Protein AF-A0A396H4X4-F1 (afdb_monomer_lite)

InterPro domains:
  IPR003377 Cornichon [PF03311] (5-85)
  IPR003377 Cornichon [SM01398] (4-99)

Foldseek 3Di:
DVVVVLVVLLVVLVVVLVVLVVVLVVLVVCVVVVVDDPVVSVVVNVVSLVVSLVSLVVSLVSCVVVVVVVVNVVSVVVNVVSVVVVVVVVVPVPDDPPDD

pLDDT: mean 80.66, std 13.74, range [37.81, 95.56]

Radius of gyration: 16.95 Å; chains: 1; bounding box: 36×23×54 Å

Secondary structure (DSSP, 8-state):
-HHHHHHHHHHHHHHHHHHHHHHHHHHHHHHHTT-S-HHHHHHHHHHHHHHHHHHHHHHHHHHHHTT-HHHHHHHHHHHHHHHHHHHHHGGGTTS-SS--

Sequence (100 aa):
MAEVLYWISTFVLILTLLVLLGYQLILLVDLEFDYINPYDSTSRVNYVILPEFLIMAIFCFLNLIAGHWFIFLIALPCLYYNVSMSLFVLPHSGYSSTVA

Structure (mmCIF, N/CA/C/O backbone):
data_AF-A0A396H4X4-F1
#
_entry.id   AF-A0A396H4X4-F1
#
loop_
_atom_site.group_PDB
_atom_site.id
_atom_site.type_symbol
_atom_site.label_atom_id
_atom_site.label_alt_id
_atom_site.label_comp_id
_atom_site.label_asym_id
_atom_site.label_entity_id
_atom_site.label_seq_id
_atom_site.pdbx_PDB_ins_code
_atom_site.Cartn_x
_atom_site.Cartn_y
_atom_site.Cartn_z
_atom_site.occupancy
_atom_site.B_iso_or_equiv
_atom_site.auth_seq_id
_atom_site.auth_comp_id
_atom_site.auth_asym_id
_atom_site.auth_atom_id
_atom_site.pdbx_PDB_model_num
ATOM 1 N N . MET A 1 1 ? -9.967 -4.973 24.324 1.00 75.38 1 MET A N 1
ATOM 2 C CA . MET A 1 1 ? -9.457 -6.134 23.552 1.00 75.38 1 MET A CA 1
ATOM 3 C C . MET A 1 1 ? -9.565 -5.896 22.046 1.00 75.38 1 MET A C 1
ATOM 5 O O . MET A 1 1 ? -8.527 -5.855 21.404 1.00 75.38 1 MET A O 1
ATOM 9 N N . ALA A 1 2 ? -10.763 -5.670 21.485 1.00 82.75 2 ALA A N 1
ATOM 10 C CA . ALA A 1 2 ? -10.951 -5.443 20.040 1.00 82.75 2 ALA A CA 1
ATOM 11 C C . ALA A 1 2 ? -10.190 -4.222 19.482 1.00 82.75 2 ALA A C 1
ATOM 13 O O . ALA A 1 2 ? -9.608 -4.300 18.408 1.00 82.75 2 ALA A O 1
ATOM 14 N N . GLU A 1 3 ? -10.123 -3.128 20.241 1.00 86.44 3 GLU A N 1
ATOM 15 C CA . GLU A 1 3 ? -9.381 -1.920 19.853 1.00 86.44 3 GLU A CA 1
ATOM 16 C C . GLU A 1 3 ? -7.875 -2.176 19.665 1.00 86.44 3 GLU A C 1
ATOM 18 O O . GLU A 1 3 ? -7.277 -1.732 18.692 1.00 86.44 3 GLU A O 1
ATOM 23 N N . VAL A 1 4 ? -7.259 -2.958 20.556 1.00 89.75 4 VAL A N 1
ATOM 24 C CA . VAL A 1 4 ? -5.830 -3.302 20.459 1.00 89.75 4 VAL A CA 1
ATOM 25 C C . VAL A 1 4 ? -5.561 -4.150 19.213 1.00 89.75 4 VAL A C 1
ATOM 27 O O . VAL A 1 4 ? -4.583 -3.917 18.508 1.00 89.75 4 VAL A O 1
ATOM 30 N N . LEU A 1 5 ? -6.452 -5.099 18.901 1.00 88.38 5 LEU A N 1
ATOM 31 C CA . LEU A 1 5 ? -6.360 -5.902 17.678 1.00 88.38 5 LEU A CA 1
ATOM 32 C C . LEU A 1 5 ? -6.501 -5.038 16.419 1.00 88.38 5 LEU A C 1
ATOM 34 O O . LEU A 1 5 ? -5.768 -5.254 15.457 1.00 88.38 5 LEU A O 1
ATOM 38 N N . TYR A 1 6 ? -7.387 -4.037 16.441 1.00 89.06 6 TYR A N 1
ATOM 39 C CA . TYR A 1 6 ? -7.526 -3.071 15.354 1.00 89.06 6 TYR A CA 1
ATOM 40 C C . TYR A 1 6 ? -6.217 -2.311 15.107 1.00 89.06 6 TYR A C 1
ATOM 42 O O . TYR A 1 6 ? -5.712 -2.341 13.986 1.00 89.06 6 TYR A O 1
ATOM 50 N N . TRP A 1 7 ? -5.621 -1.715 16.142 1.00 90.19 7 TRP A N 1
ATOM 51 C CA . TRP A 1 7 ? -4.355 -0.981 16.019 1.00 90.19 7 TRP A CA 1
ATOM 52 C C . TRP A 1 7 ? -3.198 -1.849 15.516 1.00 90.19 7 TRP A C 1
ATOM 54 O O . TRP A 1 7 ? -2.416 -1.417 14.672 1.00 90.19 7 TRP A O 1
ATOM 64 N N . ILE A 1 8 ? -3.100 -3.093 15.992 1.00 93.06 8 ILE A N 1
ATOM 65 C CA . ILE A 1 8 ? -2.087 -4.036 15.503 1.00 93.06 8 ILE A CA 1
ATOM 66 C C . ILE A 1 8 ? -2.343 -4.373 14.028 1.00 93.06 8 ILE A C 1
ATOM 68 O O . ILE A 1 8 ? -1.409 -4.379 13.228 1.00 93.06 8 ILE A O 1
ATOM 72 N N . SER A 1 9 ? -3.600 -4.616 13.644 1.00 89.50 9 SER A N 1
ATOM 73 C CA . SER A 1 9 ? -3.950 -4.944 12.259 1.00 89.50 9 SER A CA 1
ATOM 74 C C . SER A 1 9 ? -3.643 -3.798 11.292 1.00 89.50 9 SER A C 1
ATOM 76 O O . SER A 1 9 ? -3.040 -4.028 10.246 1.00 89.50 9 SER A O 1
ATOM 78 N N . THR A 1 10 ? -3.976 -2.556 11.652 1.00 89.56 10 THR A N 1
ATOM 79 C CA . THR A 1 10 ? -3.705 -1.379 10.819 1.00 89.56 10 THR A CA 1
ATOM 80 C C . THR A 1 10 ? -2.212 -1.115 10.696 1.00 89.56 10 THR A C 1
ATOM 82 O O . THR A 1 10 ? -1.743 -0.826 9.599 1.00 89.56 10 THR A O 1
ATOM 85 N N . PHE A 1 11 ? -1.445 -1.298 11.772 1.00 92.81 11 PHE A N 1
ATOM 86 C CA . PHE A 1 11 ? 0.011 -1.182 11.738 1.00 92.81 11 PHE A CA 1
ATOM 87 C C . PHE A 1 11 ? 0.656 -2.172 10.756 1.00 92.81 11 PHE A C 1
ATOM 89 O O . PHE A 1 11 ? 1.472 -1.775 9.923 1.00 92.81 11 PHE A O 1
ATOM 96 N N . VAL A 1 12 ? 0.256 -3.447 10.797 1.00 95.00 12 VAL A N 1
ATOM 97 C CA . VAL A 1 12 ? 0.773 -4.478 9.879 1.00 95.00 12 VAL A CA 1
ATOM 98 C C . VAL A 1 12 ? 0.387 -4.182 8.426 1.00 95.00 12 VAL A C 1
ATOM 100 O O . VAL A 1 12 ? 1.212 -4.344 7.525 1.00 95.00 12 VAL A O 1
ATOM 103 N N . LEU A 1 13 ? -0.838 -3.708 8.180 1.00 91.75 13 LEU A N 1
ATOM 104 C CA . LEU A 1 13 ? -1.291 -3.336 6.836 1.00 91.75 13 LEU A CA 1
ATOM 105 C C . LEU A 1 13 ? -0.487 -2.163 6.268 1.00 91.75 13 LEU A C 1
ATOM 107 O O . LEU A 1 13 ? -0.035 -2.235 5.128 1.00 91.75 13 LEU A O 1
ATOM 111 N N . ILE A 1 14 ? -0.246 -1.125 7.072 1.00 91.94 14 ILE A N 1
ATOM 112 C CA . ILE A 1 14 ? 0.561 0.034 6.670 1.00 91.94 14 ILE A CA 1
ATOM 113 C C . ILE A 1 14 ? 2.006 -0.384 6.382 1.00 91.94 14 ILE A C 1
ATOM 115 O O . ILE A 1 14 ? 2.562 0.030 5.368 1.00 91.94 14 ILE A O 1
ATOM 119 N N . LEU A 1 15 ? 2.609 -1.235 7.220 1.00 95.56 15 LEU A N 1
ATOM 120 C CA . LEU A 1 15 ? 3.948 -1.770 6.951 1.00 95.56 15 LEU A CA 1
ATOM 121 C C . LEU A 1 15 ? 4.000 -2.562 5.643 1.00 95.56 15 LEU A C 1
ATOM 123 O O . LEU A 1 15 ? 4.958 -2.434 4.887 1.00 95.56 15 LEU A O 1
ATOM 127 N N . THR A 1 16 ? 2.970 -3.357 5.358 1.00 93.75 16 THR A N 1
ATOM 128 C CA . THR A 1 16 ? 2.917 -4.145 4.122 1.00 93.75 16 THR A CA 1
ATOM 129 C C . THR A 1 16 ? 2.812 -3.237 2.895 1.00 93.75 16 THR A C 1
ATOM 131 O O . THR A 1 16 ? 3.545 -3.436 1.929 1.00 93.75 16 THR A O 1
ATOM 134 N N . LEU A 1 17 ? 1.972 -2.196 2.951 1.00 91.69 17 LEU A N 1
ATOM 135 C CA . LEU A 1 17 ? 1.888 -1.172 1.901 1.00 91.69 17 LEU A CA 1
ATOM 136 C C . LEU A 1 17 ? 3.225 -0.448 1.706 1.00 91.69 17 LEU A C 1
ATOM 138 O O . LEU A 1 17 ? 3.654 -0.247 0.574 1.00 91.69 17 LEU A O 1
ATOM 142 N N . LEU A 1 18 ? 3.923 -0.116 2.796 1.00 94.69 18 LEU A N 1
ATOM 143 C CA . LEU A 1 18 ? 5.230 0.537 2.734 1.00 94.69 18 LEU A CA 1
ATOM 144 C C . LEU A 1 18 ? 6.281 -0.336 2.030 1.00 94.69 18 LEU A C 1
ATOM 146 O O . LEU A 1 18 ? 7.067 0.171 1.234 1.00 94.69 18 LEU A O 1
ATOM 150 N N . VAL A 1 19 ? 6.293 -1.645 2.298 1.00 94.94 19 VAL A N 1
ATOM 151 C CA . VAL A 1 19 ? 7.212 -2.589 1.640 1.00 94.94 19 VAL A CA 1
ATOM 152 C C . VAL A 1 19 ? 6.894 -2.731 0.150 1.00 94.94 19 VAL A C 1
ATOM 154 O O . VAL A 1 19 ? 7.818 -2.730 -0.663 1.00 94.94 19 VAL A O 1
ATOM 157 N N . LEU A 1 20 ? 5.613 -2.811 -0.225 1.00 92.31 20 LEU A N 1
ATOM 158 C CA . LEU A 1 20 ? 5.197 -2.867 -1.633 1.00 92.31 20 LEU A CA 1
ATOM 159 C C . LEU A 1 20 ? 5.591 -1.592 -2.390 1.00 92.31 20 LEU A C 1
ATOM 161 O O . LEU A 1 20 ? 6.156 -1.683 -3.479 1.00 92.31 20 LEU A O 1
ATOM 165 N N . LEU A 1 21 ? 5.387 -0.422 -1.780 1.00 92.56 21 LEU A N 1
ATOM 166 C CA . LEU A 1 21 ? 5.836 0.862 -2.320 1.00 92.56 21 LEU A CA 1
ATOM 167 C C . LEU A 1 21 ? 7.363 0.895 -2.485 1.00 92.56 21 LEU A C 1
ATOM 169 O O . LEU A 1 21 ? 7.873 1.312 -3.522 1.00 92.56 21 LEU A O 1
ATOM 173 N N . GLY A 1 22 ? 8.104 0.417 -1.481 1.00 94.94 22 GLY A N 1
ATOM 174 C CA . GLY A 1 22 ? 9.562 0.316 -1.535 1.00 94.94 22 GLY A CA 1
ATOM 175 C C . GLY A 1 22 ? 10.048 -0.580 -2.676 1.00 94.94 22 GLY A C 1
ATOM 176 O O . GLY A 1 22 ? 10.987 -0.220 -3.380 1.00 94.94 22 GLY A O 1
ATOM 177 N N . TYR A 1 23 ? 9.380 -1.709 -2.914 1.00 92.88 23 TYR A N 1
ATOM 178 C CA . TYR A 1 23 ? 9.686 -2.588 -4.043 1.00 92.88 23 TYR A CA 1
ATOM 179 C C . TYR A 1 23 ? 9.471 -1.891 -5.396 1.00 92.88 23 TYR A C 1
ATOM 181 O O . TYR A 1 23 ? 10.324 -1.984 -6.277 1.00 92.88 23 TYR A O 1
ATOM 189 N N . GLN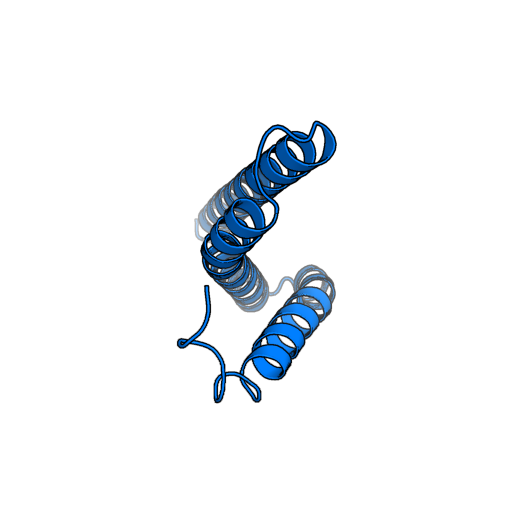 A 1 24 ? 8.374 -1.145 -5.554 1.00 91.81 24 GLN A N 1
ATOM 190 C CA . GLN A 1 24 ? 8.111 -0.375 -6.774 1.00 91.81 24 GLN A CA 1
ATOM 191 C C . GLN A 1 24 ? 9.141 0.743 -6.989 1.00 91.81 24 GLN A C 1
ATOM 193 O O . GLN A 1 24 ? 9.561 0.972 -8.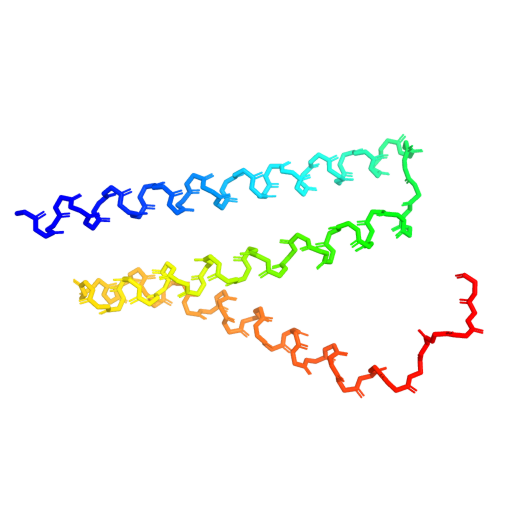120 1.00 91.81 24 GLN A O 1
ATOM 198 N N . LEU A 1 25 ? 9.592 1.400 -5.916 1.00 93.12 25 LEU A N 1
ATOM 199 C CA . LEU A 1 25 ? 10.654 2.408 -5.982 1.00 93.12 25 LEU A CA 1
ATOM 200 C C . LEU A 1 25 ? 11.992 1.810 -6.423 1.00 93.12 25 LEU A C 1
ATOM 202 O O . LEU A 1 25 ? 12.684 2.422 -7.228 1.00 93.12 25 LEU A O 1
ATOM 206 N N . ILE A 1 26 ? 12.344 0.615 -5.944 1.00 92.94 26 ILE A N 1
ATOM 207 C CA . ILE A 1 26 ? 13.557 -0.082 -6.393 1.00 92.94 26 ILE A CA 1
ATOM 208 C C . ILE A 1 26 ? 13.454 -0.415 -7.885 1.00 92.94 26 ILE A C 1
ATOM 210 O O . ILE A 1 26 ? 14.381 -0.115 -8.627 1.00 92.94 26 ILE A O 1
ATOM 214 N N . LEU A 1 27 ? 12.312 -0.938 -8.349 1.00 90.00 27 LEU A N 1
ATOM 215 C CA . LEU A 1 27 ? 12.091 -1.190 -9.780 1.00 90.00 27 LEU A CA 1
ATOM 216 C C . LEU A 1 27 ? 12.180 0.087 -10.628 1.00 90.00 27 LEU A C 1
ATOM 218 O O . LEU A 1 27 ? 12.663 0.038 -11.757 1.00 90.00 27 LEU A O 1
ATOM 222 N N . LEU A 1 28 ? 11.711 1.221 -10.101 1.00 91.12 28 LEU A N 1
ATOM 223 C CA . LEU A 1 28 ? 11.812 2.517 -10.769 1.00 91.12 28 LEU A CA 1
ATOM 224 C C . LEU A 1 28 ? 13.268 2.982 -10.873 1.00 91.12 28 LEU A C 1
ATOM 226 O O . LEU A 1 28 ? 13.675 3.477 -11.917 1.00 91.12 28 LEU A O 1
ATOM 230 N N . VAL A 1 29 ? 14.048 2.794 -9.811 1.00 92.44 29 VAL A N 1
ATOM 231 C CA . VAL A 1 29 ? 15.477 3.118 -9.779 1.00 92.44 29 VAL A CA 1
ATOM 232 C C . VAL A 1 29 ? 16.270 2.209 -10.723 1.00 92.44 29 VAL A C 1
ATOM 234 O O . VAL A 1 29 ? 17.096 2.697 -11.489 1.00 92.44 29 VAL A O 1
ATOM 237 N N . ASP A 1 30 ? 15.985 0.906 -10.740 1.00 91.06 30 ASP A N 1
ATOM 238 C CA . ASP A 1 30 ? 16.604 -0.034 -11.683 1.00 91.06 30 ASP A CA 1
ATOM 239 C C . ASP A 1 30 ? 16.317 0.360 -13.143 1.00 91.06 30 ASP A C 1
ATOM 241 O O . ASP A 1 30 ? 17.161 0.173 -14.020 1.00 91.06 30 ASP A O 1
ATOM 245 N N . LEU A 1 31 ? 15.138 0.937 -13.400 1.00 90.00 31 LEU A N 1
ATOM 246 C CA . LEU A 1 31 ? 14.754 1.470 -14.705 1.00 90.00 31 LEU A CA 1
ATOM 247 C C . LEU A 1 31 ? 15.451 2.805 -15.025 1.00 90.00 31 LEU A C 1
ATOM 249 O O . LEU A 1 31 ? 15.864 3.014 -16.160 1.00 90.00 31 LEU A O 1
ATOM 253 N N . GLU A 1 32 ? 15.601 3.704 -14.048 1.00 91.50 32 GLU A N 1
ATOM 254 C CA . GLU A 1 32 ? 16.285 4.999 -14.209 1.00 91.50 32 GLU A CA 1
ATOM 255 C C . GLU A 1 32 ? 17.757 4.827 -14.600 1.00 91.50 32 GLU A C 1
ATOM 257 O O . GLU A 1 32 ? 18.269 5.553 -15.451 1.00 91.50 32 GLU A O 1
ATOM 262 N N . PHE A 1 33 ? 18.432 3.846 -14.001 1.00 86.94 33 PHE A N 1
ATOM 263 C CA . PHE A 1 33 ? 19.832 3.536 -14.289 1.00 86.94 33 PHE A CA 1
ATOM 264 C C . PHE A 1 33 ? 20.023 2.603 -15.499 1.00 86.94 33 PHE A C 1
ATOM 266 O O . PHE A 1 33 ? 21.140 2.143 -15.737 1.00 86.94 33 PHE A O 1
ATOM 273 N N . ASP A 1 34 ? 18.958 2.343 -16.268 1.00 84.38 34 ASP A N 1
ATOM 274 C CA . ASP A 1 34 ? 18.950 1.515 -17.485 1.00 84.38 34 ASP A CA 1
ATOM 275 C C . ASP A 1 34 ? 19.440 0.064 -17.246 1.00 84.38 34 ASP A C 1
ATOM 277 O O . ASP A 1 34 ? 19.931 -0.616 -18.149 1.00 84.38 34 ASP A O 1
ATOM 281 N N . TYR A 1 35 ? 19.313 -0.440 -16.007 1.00 79.12 35 TYR A N 1
ATOM 282 C CA . TYR A 1 35 ? 19.737 -1.797 -15.631 1.00 79.12 35 TYR A CA 1
ATOM 283 C C . TYR A 1 35 ? 18.747 -2.879 -16.074 1.00 79.12 35 TYR A C 1
ATOM 285 O O . TYR A 1 35 ? 19.130 -4.047 -16.196 1.00 79.12 35 TYR A O 1
ATOM 293 N N . ILE A 1 36 ? 17.479 -2.524 -16.293 1.00 83.75 36 ILE A N 1
ATOM 294 C CA . ILE A 1 36 ? 16.413 -3.464 -16.640 1.00 83.75 36 ILE A CA 1
ATOM 295 C C . ILE A 1 36 ? 15.523 -2.929 -17.760 1.00 83.75 36 ILE A C 1
ATOM 297 O O . ILE A 1 36 ? 15.252 -1.735 -17.860 1.00 83.75 36 ILE A O 1
ATOM 301 N N . ASN A 1 37 ? 15.038 -3.839 -18.604 1.00 86.12 37 ASN A N 1
ATOM 302 C CA . ASN A 1 37 ? 14.178 -3.484 -19.720 1.00 86.12 37 ASN A CA 1
ATOM 303 C C . ASN A 1 37 ? 12.810 -2.958 -19.218 1.00 86.12 37 ASN A C 1
ATOM 305 O O . ASN A 1 37 ? 12.198 -3.592 -18.351 1.00 86.12 37 ASN A O 1
ATOM 309 N N . PRO A 1 38 ? 12.268 -1.861 -19.783 1.00 82.12 38 PRO A N 1
ATOM 310 C CA . PRO A 1 38 ? 10.939 -1.349 -19.433 1.00 82.12 38 PRO A CA 1
ATOM 311 C C . PRO A 1 38 ? 9.797 -2.368 -19.580 1.00 82.12 38 PRO A C 1
ATOM 313 O O . PRO A 1 38 ? 8.830 -2.314 -18.815 1.00 82.12 38 PRO A O 1
ATOM 316 N N . TYR A 1 39 ? 9.898 -3.328 -20.503 1.00 82.81 39 TYR A N 1
ATOM 317 C CA . TYR A 1 39 ? 8.915 -4.411 -20.640 1.00 82.81 39 TYR A CA 1
ATOM 318 C C . TYR A 1 39 ? 8.948 -5.379 -19.443 1.00 82.81 39 TYR A C 1
ATOM 320 O O . TYR A 1 39 ? 7.903 -5.788 -18.930 1.00 82.81 39 TYR A O 1
ATOM 328 N N . ASP A 1 40 ? 10.136 -5.681 -18.918 1.00 85.19 40 ASP A N 1
ATOM 329 C CA . ASP A 1 40 ? 10.280 -6.522 -17.727 1.00 85.19 40 ASP A CA 1
ATOM 330 C C . ASP A 1 40 ? 9.827 -5.789 -16.457 1.00 85.19 40 ASP A C 1
ATOM 332 O O . ASP A 1 40 ? 9.201 -6.388 -15.581 1.00 85.19 40 ASP A O 1
ATOM 336 N N . SER A 1 41 ? 10.067 -4.480 -16.359 1.00 82.25 41 SER A N 1
ATOM 337 C CA . SER A 1 41 ? 9.607 -3.679 -15.218 1.00 82.25 41 SER A CA 1
ATOM 338 C C . SER A 1 41 ? 8.087 -3.532 -15.179 1.00 82.25 41 SER A C 1
ATOM 340 O O . SER A 1 41 ? 7.477 -3.708 -14.125 1.00 82.25 41 SER A O 1
ATOM 342 N N . THR A 1 42 ? 7.447 -3.263 -16.318 1.00 84.12 42 THR A N 1
ATOM 343 C CA . THR A 1 42 ? 5.983 -3.094 -16.387 1.00 84.12 42 THR A CA 1
ATOM 344 C C . THR A 1 42 ? 5.226 -4.381 -16.054 1.00 84.12 42 THR A C 1
ATOM 346 O O . THR A 1 42 ? 4.224 -4.326 -15.339 1.00 84.12 42 THR A O 1
ATOM 349 N N . SER A 1 43 ? 5.724 -5.548 -16.475 1.00 87.06 43 SER A N 1
ATOM 350 C CA . SER A 1 43 ? 5.123 -6.841 -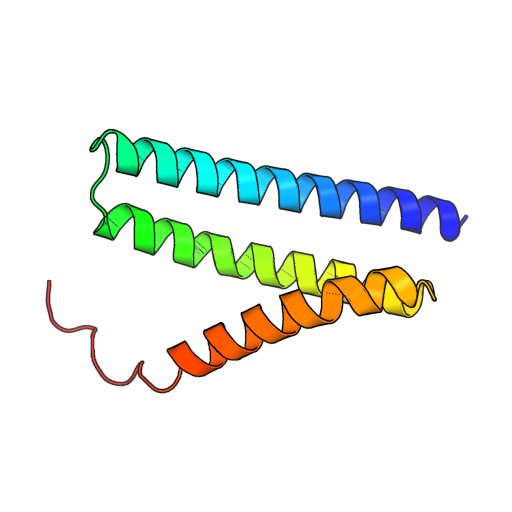16.114 1.00 87.06 43 SER A CA 1
ATOM 351 C C . SER A 1 43 ? 5.217 -7.141 -14.610 1.00 87.06 43 SER A C 1
ATOM 353 O O . SER A 1 43 ? 4.232 -7.570 -14.002 1.00 87.06 43 SER A O 1
ATOM 355 N N . ARG A 1 44 ? 6.362 -6.844 -13.978 1.00 87.62 44 ARG A N 1
ATOM 356 C CA . ARG A 1 44 ? 6.569 -7.006 -12.528 1.00 87.62 44 ARG A CA 1
ATOM 357 C C . ARG A 1 44 ? 5.705 -6.051 -11.716 1.00 87.62 44 ARG A C 1
ATOM 359 O O . ARG A 1 44 ? 5.062 -6.483 -10.762 1.00 87.62 44 ARG A O 1
ATOM 366 N N . VAL A 1 45 ? 5.637 -4.780 -12.110 1.00 87.38 45 VAL A N 1
ATOM 367 C CA . VAL A 1 45 ? 4.775 -3.788 -11.448 1.00 87.38 45 VAL A CA 1
ATOM 368 C C . VAL A 1 45 ? 3.310 -4.203 -11.541 1.00 87.38 45 VAL A C 1
ATOM 370 O O . VAL A 1 45 ? 2.615 -4.172 -10.531 1.00 87.38 45 VAL A O 1
ATOM 373 N N . ASN A 1 46 ? 2.843 -4.676 -12.699 1.00 86.06 46 ASN A N 1
ATOM 374 C CA . ASN A 1 46 ? 1.456 -5.117 -12.861 1.00 86.06 46 ASN A CA 1
ATOM 375 C C . ASN A 1 46 ? 1.097 -6.322 -11.969 1.00 86.06 46 ASN A C 1
ATOM 377 O O . ASN A 1 46 ? -0.036 -6.453 -11.514 1.00 86.06 46 ASN A O 1
ATOM 381 N N . TYR A 1 47 ? 2.056 -7.197 -11.668 1.00 84.75 47 TYR A N 1
ATOM 382 C CA . TYR A 1 47 ? 1.832 -8.281 -10.713 1.00 84.75 47 TYR A CA 1
ATOM 383 C C . TYR A 1 47 ? 1.750 -7.779 -9.262 1.00 84.75 47 TYR A C 1
ATOM 385 O O . TYR A 1 47 ? 0.995 -8.327 -8.462 1.00 84.75 47 TYR A O 1
ATOM 393 N N . VAL A 1 48 ? 2.499 -6.727 -8.920 1.00 86.56 48 VAL A N 1
ATOM 394 C CA . VAL A 1 48 ? 2.575 -6.161 -7.561 1.00 86.56 48 VAL A CA 1
ATOM 395 C C . VAL A 1 48 ? 1.477 -5.127 -7.275 1.00 86.56 48 VAL A C 1
ATOM 397 O O . VAL A 1 48 ? 1.067 -4.978 -6.124 1.00 86.56 48 VAL A O 1
ATOM 400 N N . ILE A 1 49 ? 0.925 -4.475 -8.298 1.00 84.12 49 ILE A N 1
ATOM 401 C CA . ILE A 1 49 ? -0.158 -3.493 -8.138 1.00 84.12 49 ILE A CA 1
ATOM 402 C C . ILE A 1 49 ? -1.464 -4.153 -7.654 1.00 84.12 49 ILE A C 1
ATOM 404 O O . ILE A 1 49 ? -2.198 -3.597 -6.841 1.00 84.12 49 ILE A O 1
ATOM 408 N N . LEU A 1 50 ? -1.739 -5.385 -8.100 1.00 83.00 50 LEU A N 1
ATOM 409 C CA . LEU A 1 50 ? -2.919 -6.164 -7.706 1.00 83.00 50 LEU A CA 1
ATOM 410 C C . LEU A 1 50 ? -2.988 -6.427 -6.186 1.00 83.00 50 LEU A C 1
ATOM 412 O O . LEU A 1 50 ? -4.017 -6.109 -5.579 1.00 83.00 50 LEU A O 1
ATOM 416 N N . PRO A 1 51 ? -1.943 -6.980 -5.533 1.00 85.44 51 PRO A N 1
ATOM 417 C CA . PRO A 1 51 ? -1.948 -7.158 -4.085 1.00 85.44 51 PRO A CA 1
ATOM 418 C C . PRO A 1 51 ? -1.932 -5.828 -3.322 1.00 85.44 51 PRO A C 1
ATOM 420 O O . PRO A 1 51 ? -2.556 -5.750 -2.264 1.00 85.44 51 PRO A O 1
ATOM 423 N N . GLU A 1 52 ? -1.303 -4.771 -3.845 1.00 87.44 52 GLU A N 1
ATOM 424 C CA . GLU A 1 52 ? -1.367 -3.434 -3.237 1.00 87.44 52 GLU A CA 1
ATOM 425 C C . GLU A 1 52 ? -2.810 -2.912 -3.172 1.00 87.4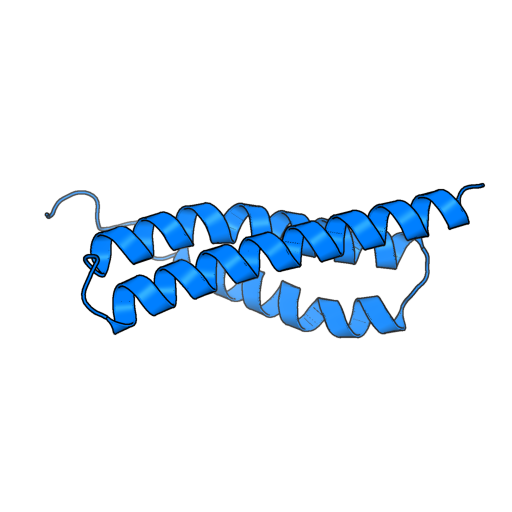4 52 GLU A C 1
ATOM 427 O O . GLU A 1 52 ? -3.278 -2.504 -2.104 1.00 87.44 52 GLU A O 1
ATOM 432 N N . PHE A 1 53 ? -3.556 -2.996 -4.279 1.00 85.31 53 PHE A N 1
ATOM 433 C CA . PHE A 1 53 ? -4.963 -2.596 -4.313 1.00 85.31 53 PHE A CA 1
ATOM 434 C C . PHE A 1 53 ? -5.828 -3.409 -3.355 1.00 85.31 53 PHE A C 1
ATOM 436 O O . PHE A 1 53 ? -6.689 -2.843 -2.677 1.00 85.31 53 PHE A O 1
ATOM 443 N N . LEU A 1 54 ? -5.585 -4.717 -3.251 1.00 88.19 54 LEU A N 1
ATOM 444 C CA . LEU A 1 54 ? -6.304 -5.579 -2.318 1.00 88.19 54 LEU A CA 1
ATOM 445 C C . LEU A 1 54 ? -6.064 -5.152 -0.861 1.00 88.19 54 LEU A C 1
ATOM 447 O O . LEU A 1 54 ? -7.015 -5.023 -0.090 1.00 88.19 54 LEU A O 1
ATOM 451 N N . ILE A 1 55 ? -4.811 -4.890 -0.485 1.00 90.06 55 ILE A N 1
ATOM 452 C CA . ILE A 1 55 ? -4.445 -4.473 0.875 1.00 90.06 55 ILE A CA 1
ATOM 453 C C . ILE A 1 55 ? -5.016 -3.088 1.193 1.00 90.06 55 ILE A C 1
ATOM 455 O O . ILE A 1 55 ? -5.560 -2.890 2.281 1.00 90.06 55 ILE A O 1
ATOM 459 N N . MET A 1 56 ? -4.975 -2.152 0.241 1.00 88.12 56 MET A N 1
ATOM 460 C CA . MET A 1 56 ? -5.585 -0.827 0.384 1.00 88.12 56 MET A CA 1
ATOM 461 C C . MET A 1 56 ? -7.111 -0.927 0.575 1.00 88.12 56 MET A C 1
ATOM 463 O O . MET A 1 56 ? -7.684 -0.224 1.411 1.00 88.12 56 MET A O 1
ATOM 467 N N . ALA A 1 57 ? -7.778 -1.837 -0.143 1.00 86.75 57 ALA A N 1
ATOM 468 C CA . ALA A 1 57 ? -9.209 -2.094 0.016 1.00 86.75 57 ALA A CA 1
ATOM 469 C C . ALA A 1 57 ? -9.551 -2.689 1.387 1.00 86.75 57 ALA A C 1
ATOM 471 O O . ALA A 1 57 ? -10.492 -2.230 2.039 1.00 86.75 57 ALA A O 1
ATOM 472 N N . ILE A 1 58 ? -8.758 -3.651 1.863 1.00 88.50 58 ILE A N 1
ATOM 473 C CA . ILE A 1 58 ? -8.899 -4.231 3.205 1.00 88.50 58 ILE A CA 1
ATOM 474 C C . ILE A 1 58 ? -8.697 -3.154 4.277 1.00 88.50 58 ILE A C 1
ATOM 476 O O . ILE A 1 58 ? -9.494 -3.059 5.210 1.00 88.50 58 ILE A O 1
ATOM 480 N N . PHE A 1 59 ? -7.680 -2.301 4.132 1.00 88.00 59 PHE A N 1
ATOM 481 C CA . PHE A 1 59 ? -7.427 -1.193 5.052 1.00 88.00 59 PHE A CA 1
ATOM 482 C C . PHE A 1 59 ? -8.608 -0.214 5.107 1.00 88.00 59 PHE A C 1
ATOM 484 O O . PHE A 1 59 ? -9.056 0.164 6.191 1.00 88.00 59 PHE A O 1
ATOM 491 N N . CYS A 1 60 ? -9.162 0.150 3.950 1.00 85.69 60 CYS A N 1
ATOM 492 C CA . CYS A 1 60 ? -10.337 1.011 3.843 1.00 85.69 60 CYS A CA 1
ATOM 493 C C . CYS A 1 60 ? -11.569 0.389 4.532 1.00 85.69 60 CYS A C 1
ATOM 495 O O . CYS A 1 60 ? -12.243 1.045 5.328 1.00 85.69 60 CYS A O 1
ATOM 497 N N . PHE A 1 61 ? -11.814 -0.905 4.308 1.00 86.38 61 PHE A N 1
ATOM 498 C CA . PHE A 1 61 ? -12.924 -1.642 4.915 1.00 86.38 61 PHE A CA 1
ATOM 499 C C . PHE A 1 61 ? -12.794 -1.776 6.442 1.00 86.38 61 PHE A C 1
ATOM 501 O O . PHE A 1 61 ? -13.771 -1.587 7.167 1.00 86.38 61 PHE A O 1
ATOM 508 N N . LEU A 1 62 ? -11.585 -2.030 6.952 1.00 85.94 62 LEU A N 1
ATOM 509 C CA . LEU A 1 62 ? -11.321 -2.088 8.394 1.00 85.94 62 LEU A CA 1
ATOM 510 C C . LEU A 1 62 ? -11.552 -0.735 9.080 1.00 85.94 62 LEU A C 1
ATOM 512 O O . LEU A 1 62 ? -12.131 -0.699 10.164 1.00 85.94 62 LEU A O 1
ATOM 516 N N . ASN A 1 63 ? -11.165 0.375 8.443 1.00 84.75 63 ASN A N 1
ATOM 517 C CA . ASN A 1 63 ? -11.433 1.723 8.960 1.00 84.75 63 ASN A CA 1
ATOM 518 C C . ASN A 1 63 ? -12.935 2.060 8.968 1.00 84.75 63 ASN A C 1
ATOM 520 O O . ASN A 1 63 ? -13.404 2.735 9.887 1.00 84.75 63 ASN A O 1
ATOM 524 N N . LEU A 1 64 ? -13.695 1.563 7.983 1.00 85.38 64 LEU A N 1
ATOM 525 C CA . LEU A 1 64 ? -15.151 1.720 7.927 1.0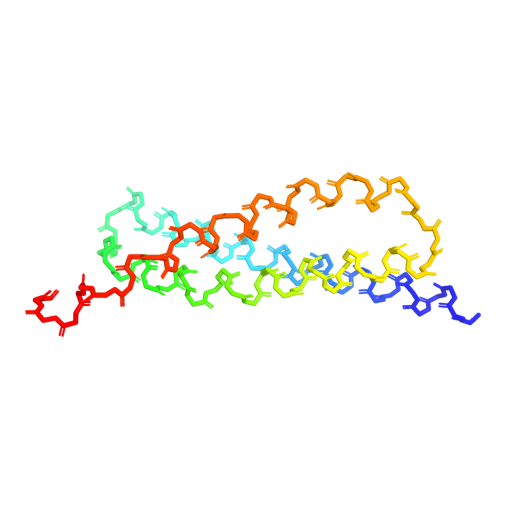0 85.38 64 LEU A CA 1
ATOM 526 C C . LEU A 1 64 ? -15.841 0.989 9.090 1.00 85.38 64 LEU A C 1
ATOM 528 O O . LEU A 1 64 ? -16.678 1.578 9.769 1.00 85.38 64 LEU A O 1
ATOM 532 N N . ILE A 1 65 ? -15.457 -0.265 9.360 1.00 83.12 65 ILE A N 1
ATOM 533 C CA . ILE A 1 65 ? -16.017 -1.059 10.470 1.00 83.12 65 ILE A CA 1
ATOM 534 C C . ILE A 1 65 ? -15.633 -0.468 11.830 1.00 83.12 65 ILE A C 1
ATOM 536 O O . ILE A 1 65 ? -16.452 -0.454 12.747 1.00 83.12 65 ILE A O 1
ATOM 540 N N . ALA A 1 66 ? -14.408 0.041 11.968 1.00 81.69 66 ALA A N 1
ATOM 541 C CA . ALA A 1 66 ? -13.940 0.670 13.200 1.00 81.69 66 ALA A CA 1
ATOM 542 C C . ALA A 1 66 ? -14.580 2.049 13.471 1.00 81.69 66 ALA A C 1
ATOM 544 O O . ALA A 1 66 ? -14.384 2.610 14.545 1.00 81.69 66 ALA A O 1
ATOM 545 N N . GLY A 1 67 ? -15.360 2.599 12.529 1.00 79.38 67 GLY A N 1
ATOM 546 C CA . GLY A 1 67 ? -16.036 3.889 12.693 1.00 79.38 67 GLY A CA 1
ATOM 547 C C . GLY A 1 67 ? -15.103 5.097 12.563 1.00 79.38 67 GLY A C 1
ATOM 548 O O . GLY A 1 67 ? -15.442 6.194 13.009 1.00 79.38 67 GLY A O 1
ATOM 549 N N . HIS A 1 68 ? -13.933 4.933 11.940 1.00 80.31 68 HIS A N 1
ATOM 550 C CA . HIS A 1 68 ? -12.989 6.020 11.679 1.00 80.31 68 HIS A CA 1
ATOM 551 C C . HIS A 1 68 ? -13.265 6.669 10.315 1.00 80.31 68 HIS A C 1
ATOM 553 O O . HIS A 1 68 ? -12.494 6.564 9.360 1.00 80.31 68 HIS A O 1
ATOM 559 N N . TRP A 1 69 ? -14.387 7.387 10.242 1.00 75.62 69 TRP A N 1
ATOM 560 C CA . TRP A 1 69 ? -14.919 8.005 9.021 1.00 75.62 69 TRP A CA 1
ATOM 561 C C . TRP A 1 69 ? -13.954 8.982 8.334 1.00 75.62 69 TRP A C 1
ATOM 563 O O . TRP A 1 69 ? -13.944 9.078 7.111 1.00 75.62 69 TRP A O 1
ATOM 573 N N . PHE A 1 70 ? -13.119 9.691 9.100 1.00 76.62 70 PHE A N 1
ATOM 574 C CA . PHE A 1 70 ? -12.189 10.682 8.548 1.00 76.62 70 PHE A CA 1
ATOM 575 C C . PHE A 1 70 ? -11.057 10.033 7.738 1.00 76.62 70 PHE A C 1
ATOM 577 O O . PHE A 1 70 ? -10.721 10.493 6.651 1.00 76.62 70 PHE A O 1
ATOM 584 N N . ILE A 1 71 ? -10.508 8.920 8.237 1.00 78.38 71 ILE A N 1
ATOM 585 C CA . ILE A 1 71 ? -9.448 8.158 7.558 1.00 78.38 71 ILE A CA 1
ATOM 586 C C . ILE A 1 71 ? -10.025 7.448 6.330 1.00 78.38 71 ILE A C 1
ATOM 588 O O . ILE A 1 71 ? -9.407 7.438 5.266 1.00 78.38 71 ILE A O 1
ATOM 592 N N . PHE A 1 72 ? -11.249 6.931 6.448 1.00 76.06 72 PHE A N 1
ATOM 593 C CA . PHE A 1 72 ? -11.986 6.352 5.330 1.00 76.06 72 PHE A CA 1
ATOM 594 C C . PHE A 1 72 ? -12.203 7.361 4.192 1.00 76.06 72 PHE A C 1
ATOM 596 O O . PHE A 1 72 ? -11.906 7.044 3.044 1.00 76.06 72 PHE A O 1
ATOM 603 N N . LEU A 1 73 ? -12.638 8.590 4.492 1.00 78.00 73 LEU A N 1
ATOM 604 C CA . LEU A 1 73 ? -12.853 9.638 3.484 1.00 78.00 73 LEU A CA 1
ATOM 605 C C . LEU A 1 73 ? -11.578 10.011 2.713 1.00 78.00 73 LEU A C 1
ATOM 607 O O . LEU A 1 73 ? -11.668 10.355 1.538 1.00 78.00 73 LEU A O 1
ATOM 611 N N . ILE A 1 74 ? -10.405 9.915 3.343 1.00 79.12 74 ILE A N 1
ATOM 612 C CA . ILE A 1 74 ? -9.108 10.156 2.690 1.00 79.12 74 ILE A CA 1
ATOM 613 C C . ILE A 1 74 ? -8.677 8.950 1.838 1.00 79.12 74 ILE A C 1
ATOM 615 O O . ILE A 1 74 ? -8.114 9.128 0.759 1.00 79.12 74 ILE A O 1
ATOM 619 N N . ALA A 1 75 ? -8.962 7.722 2.280 1.00 77.00 75 ALA A N 1
ATOM 620 C CA . ALA A 1 75 ? -8.622 6.499 1.547 1.00 77.00 75 ALA A CA 1
ATOM 621 C C . ALA A 1 75 ? -9.535 6.240 0.331 1.00 77.00 75 ALA A C 1
ATOM 623 O O . ALA A 1 75 ? -9.114 5.634 -0.657 1.00 77.00 75 ALA A O 1
ATOM 624 N N . LEU A 1 76 ? -10.779 6.719 0.382 1.00 77.56 76 LEU A N 1
ATOM 625 C CA . LEU A 1 76 ? -11.802 6.548 -0.652 1.00 77.56 76 LEU A CA 1
ATOM 626 C C . LEU A 1 76 ? -11.392 7.077 -2.043 1.00 77.56 76 LEU A C 1
ATOM 628 O O . LEU A 1 76 ? -11.526 6.316 -3.001 1.00 77.56 76 LEU A O 1
ATOM 632 N N . PRO A 1 77 ? -10.856 8.306 -2.210 1.00 78.31 77 PRO A N 1
ATOM 633 C CA . PRO A 1 77 ? -10.415 8.792 -3.519 1.00 78.31 77 PRO A CA 1
ATOM 634 C C . PRO A 1 77 ? -9.255 7.977 -4.103 1.00 78.31 77 PRO A C 1
ATOM 636 O O . PRO A 1 77 ? -9.247 7.736 -5.308 1.00 78.31 77 PRO A O 1
ATOM 639 N N . CYS A 1 78 ? -8.324 7.490 -3.272 1.00 74.50 78 CYS A N 1
ATOM 640 C CA . CYS A 1 78 ? -7.259 6.596 -3.741 1.00 74.50 78 CYS A CA 1
ATOM 641 C C . CYS A 1 78 ? -7.843 5.282 -4.269 1.00 74.50 78 CYS A C 1
ATOM 643 O O . CYS A 1 78 ? -7.522 4.854 -5.374 1.00 74.50 78 CYS A O 1
ATOM 645 N N . LEU A 1 79 ? -8.759 4.667 -3.518 1.00 74.94 79 LEU A N 1
ATOM 646 C CA . LEU A 1 79 ? -9.411 3.425 -3.929 1.00 74.94 79 LEU A CA 1
ATOM 647 C C . LEU A 1 79 ? -10.250 3.612 -5.203 1.00 74.94 79 LEU A C 1
ATOM 649 O O . LEU A 1 79 ? -10.199 2.776 -6.101 1.00 74.94 79 LEU A O 1
ATOM 653 N N . TYR A 1 80 ? -10.969 4.729 -5.317 1.00 82.06 80 TYR A N 1
ATOM 654 C CA . TYR A 1 80 ? -11.742 5.075 -6.509 1.00 82.06 80 TYR A CA 1
ATOM 655 C C . TYR A 1 80 ? -10.854 5.263 -7.746 1.00 82.06 80 TYR A C 1
ATOM 657 O O . TYR A 1 80 ? -11.158 4.725 -8.814 1.00 82.06 80 TYR A O 1
ATOM 665 N N . TYR A 1 81 ? -9.732 5.975 -7.613 1.00 79.38 81 TYR A N 1
ATOM 666 C CA . TYR A 1 81 ? -8.766 6.139 -8.700 1.00 79.38 81 TYR A CA 1
ATOM 667 C C . TYR A 1 81 ? -8.217 4.785 -9.173 1.00 79.38 81 TYR A C 1
ATOM 669 O O . TYR A 1 81 ? -8.221 4.482 -10.363 1.00 79.38 81 TYR A O 1
ATOM 677 N N . ASN A 1 82 ? -7.858 3.917 -8.234 1.00 74.00 82 ASN A N 1
ATOM 678 C CA . ASN A 1 82 ? -7.314 2.594 -8.525 1.00 74.00 82 ASN A CA 1
ATOM 679 C C . ASN A 1 82 ? -8.317 1.667 -9.232 1.00 74.00 82 ASN A C 1
ATOM 681 O O . ASN A 1 82 ? -7.979 0.988 -10.206 1.00 74.00 82 ASN A O 1
ATOM 685 N N . VAL A 1 83 ? -9.576 1.668 -8.786 1.00 75.88 83 VAL A N 1
ATOM 686 C CA . VAL A 1 83 ? -10.654 0.887 -9.413 1.00 75.88 83 VAL A CA 1
ATOM 687 C C . VAL A 1 83 ? -10.996 1.433 -10.795 1.00 75.88 83 VAL A C 1
ATOM 689 O O . VAL A 1 83 ? -11.144 0.655 -11.732 1.00 75.88 83 VAL A O 1
ATOM 692 N N . SER A 1 84 ? -11.098 2.755 -10.946 1.00 76.06 84 SER A N 1
ATOM 693 C CA . SER A 1 84 ? -11.396 3.375 -12.242 1.00 76.06 84 SER A CA 1
ATOM 694 C C . SER A 1 84 ? -10.285 3.138 -13.265 1.00 76.06 84 SER A C 1
ATOM 696 O O . SER A 1 84 ? -10.591 2.823 -14.411 1.00 76.06 84 SER A O 1
ATOM 698 N N . MET A 1 85 ? -9.015 3.175 -12.853 1.00 72.31 85 MET A N 1
ATOM 699 C CA . MET A 1 85 ? -7.884 2.803 -13.705 1.00 72.31 85 MET A CA 1
ATOM 700 C C . MET A 1 85 ? -7.936 1.321 -14.103 1.00 72.31 85 MET A C 1
ATOM 702 O O . MET A 1 85 ? -7.810 1.002 -15.282 1.00 72.31 85 MET A O 1
ATOM 706 N N . SER A 1 86 ? -8.191 0.417 -13.152 1.00 66.62 86 SER A N 1
ATOM 707 C CA . SER A 1 86 ? -8.311 -1.024 -13.431 1.00 66.62 86 SER A CA 1
ATOM 708 C C . SER A 1 86 ? -9.468 -1.324 -14.393 1.00 66.62 86 SER A C 1
ATOM 710 O O . SER A 1 86 ? -9.326 -2.096 -15.341 1.00 66.62 86 SER A O 1
ATOM 712 N N . LEU A 1 87 ? -10.610 -0.662 -14.194 1.00 69.12 87 LEU A N 1
ATOM 713 C CA . LEU A 1 87 ? -11.789 -0.775 -15.050 1.00 69.12 87 LEU A CA 1
ATOM 714 C C . LEU A 1 87 ? -11.569 -0.146 -16.432 1.00 69.12 87 LEU A C 1
ATOM 716 O O . LEU A 1 87 ? -12.146 -0.623 -17.400 1.00 69.12 87 LEU A O 1
ATOM 720 N N . PHE A 1 88 ? -10.749 0.903 -16.534 1.00 68.19 88 PHE A N 1
ATOM 721 C CA . PHE A 1 88 ? -10.376 1.545 -17.797 1.00 68.19 88 PHE A CA 1
ATOM 722 C C . PHE A 1 88 ? -9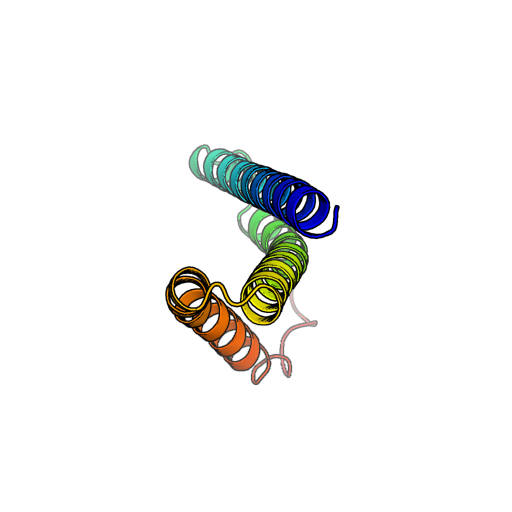.330 0.749 -18.591 1.00 68.19 88 PHE A C 1
ATOM 724 O O . PHE A 1 88 ? -9.289 0.852 -19.813 1.00 68.19 88 PHE A O 1
ATOM 731 N N . VAL A 1 89 ? -8.520 -0.082 -17.932 1.00 63.62 89 VAL A N 1
ATOM 732 C CA . VAL A 1 89 ? -7.569 -1.001 -18.586 1.00 63.62 89 VAL A CA 1
ATOM 733 C C . VAL A 1 89 ? -8.265 -2.263 -19.121 1.00 63.62 89 VAL A C 1
ATOM 735 O O . VAL A 1 89 ? -7.935 -2.749 -20.203 1.00 63.62 89 VAL A O 1
ATOM 738 N N . LEU A 1 90 ? -9.284 -2.773 -18.424 1.00 59.47 90 LEU A N 1
ATOM 739 C CA . LEU A 1 90 ? -10.051 -3.961 -18.828 1.00 59.47 90 LEU A CA 1
ATOM 740 C C . LEU A 1 90 ? -10.894 -3.885 -20.135 1.00 59.47 90 LEU A C 1
ATOM 742 O O . LEU A 1 90 ? -11.089 -4.950 -20.723 1.00 59.47 90 LEU A O 1
ATOM 746 N N . PRO A 1 91 ? -11.364 -2.740 -20.685 1.00 50.19 91 PRO A N 1
ATOM 747 C CA . PRO A 1 91 ? -12.152 -2.714 -21.918 1.00 50.19 91 PRO A CA 1
ATOM 748 C C . PRO A 1 91 ? -11.293 -2.900 -23.181 1.00 50.19 91 PRO A C 1
ATOM 750 O O . PRO A 1 91 ? -11.848 -3.072 -24.264 1.00 50.19 91 PRO A O 1
ATOM 753 N N . HIS A 1 92 ? -9.956 -2.903 -23.065 1.00 51.78 92 HIS A N 1
ATOM 754 C CA . HIS A 1 92 ? -9.030 -3.085 -24.190 1.00 51.78 92 HIS A CA 1
ATOM 755 C C . HIS A 1 92 ? -8.254 -4.413 -24.182 1.00 51.78 92 HIS A C 1
ATOM 757 O O . HIS A 1 92 ? -7.432 -4.641 -25.067 1.00 51.78 92 HIS A O 1
ATOM 763 N N . SER A 1 93 ? -8.568 -5.357 -23.286 1.00 49.69 93 SER A N 1
ATOM 764 C CA . SER A 1 93 ? -7.984 -6.716 -23.286 1.00 49.69 93 SER A CA 1
ATOM 765 C C . SER A 1 93 ? -8.582 -7.642 -24.372 1.00 49.69 93 SER A C 1
ATOM 767 O O . SER A 1 93 ? -8.701 -8.849 -24.204 1.00 49.69 93 SER A O 1
ATOM 769 N N . GLY A 1 94 ? -8.998 -7.070 -25.507 1.00 50.47 94 GLY A N 1
ATOM 770 C CA . GLY A 1 94 ? -9.442 -7.808 -26.694 1.00 50.47 94 GLY A CA 1
ATOM 771 C C . GLY A 1 94 ? -8.355 -8.003 -27.757 1.00 50.47 94 GLY A C 1
ATOM 772 O O . GLY A 1 94 ? -8.559 -8.778 -28.683 1.00 50.47 94 GLY A O 1
ATOM 773 N N . TYR A 1 95 ? -7.207 -7.325 -27.652 1.00 42.47 95 TYR A N 1
ATOM 774 C CA . TYR A 1 95 ? -6.123 -7.416 -28.635 1.00 42.47 95 TYR A CA 1
ATOM 775 C C . TYR A 1 95 ? -4.771 -7.132 -27.975 1.00 42.47 95 TYR A C 1
ATOM 777 O O . TYR A 1 95 ? -4.381 -5.977 -27.894 1.00 42.47 95 TYR A O 1
ATOM 785 N N . SER A 1 96 ? -4.061 -8.155 -27.498 1.00 46.62 96 SER A N 1
ATOM 786 C CA . SER A 1 96 ? -2.598 -8.278 -27.657 1.00 46.62 96 SER A CA 1
ATOM 787 C C . SER A 1 96 ? -2.094 -9.487 -26.863 1.00 46.62 96 SER A C 1
ATOM 789 O O . SER A 1 96 ? -1.647 -9.391 -25.723 1.00 46.62 96 SER A O 1
ATOM 791 N N . SER A 1 97 ? -2.200 -10.667 -27.468 1.00 45.47 97 SER A N 1
ATOM 792 C CA . SER A 1 97 ? -1.416 -11.848 -27.075 1.00 45.47 97 SER A CA 1
ATOM 793 C C . SER A 1 97 ? -0.707 -12.447 -28.295 1.00 45.47 97 SER A C 1
ATOM 795 O O . SER A 1 97 ? -0.452 -13.645 -28.342 1.00 45.47 97 SER A O 1
ATOM 797 N N . THR A 1 98 ? -0.426 -11.630 -29.318 1.00 39.97 98 THR A N 1
ATOM 798 C CA . THR A 1 98 ? 0.074 -12.105 -30.622 1.00 39.97 98 THR A CA 1
ATOM 799 C C . THR A 1 98 ? 1.215 -11.292 -31.220 1.00 39.97 98 THR A C 1
ATOM 801 O O . THR A 1 98 ? 1.457 -11.435 -32.411 1.00 39.97 98 THR A O 1
ATOM 804 N N . VAL A 1 99 ? 1.954 -10.482 -30.461 1.00 42.09 99 VAL A N 1
ATOM 805 C CA . VAL A 1 99 ? 3.240 -9.960 -30.951 1.00 42.09 99 VAL A CA 1
ATOM 806 C C . VAL A 1 99 ? 4.190 -9.627 -29.804 1.00 42.09 99 VAL A C 1
ATOM 808 O O . VAL A 1 99 ? 3.894 -8.735 -29.021 1.00 42.09 99 VAL A O 1
ATOM 811 N N . ALA A 1 100 ? 5.323 -10.335 -29.839 1.00 37.81 100 ALA A N 1
ATOM 812 C CA . ALA A 1 100 ? 6.658 -9.965 -29.360 1.00 37.81 100 ALA A CA 1
ATOM 813 C C . ALA A 1 100 ? 6.860 -9.751 -27.853 1.00 37.81 100 ALA A C 1
ATOM 815 O O . ALA A 1 100 ? 6.403 -8.725 -27.309 1.00 37.81 100 ALA A O 1
#

Organism: Medicago truncatula (NCBI:txid3880)